Protein AF-A0A847GMV8-F1 (afdb_monomer)

pLDDT: mean 71.74, std 8.7, range [51.78, 85.75]

Solvent-accessible surface area (backbone atoms only — not comparable to full-atom values): 5290 Å² total; per-residue (Å²): 108,70,61,60,54,50,49,56,51,49,51,53,48,40,72,75,71,43,94,64,57,67,70,59,52,52,52,50,48,54,51,51,49,52,50,50,52,50,52,44,62,73,55,25,50,68,29,22,34,41,23,32,67,89,76,70,44,73,72,49,93,61,72,27,80,45,64,67,63,34,51,56,52,34,72,47,61,61,95,81,41,63,40,37,74,43,83,43,78,36,82,114

Structure (mmCIF, N/CA/C/O backbone):
data_AF-A0A847GMV8-F1
#
_entry.id   AF-A0A847GMV8-F1
#
loop_
_atom_site.group_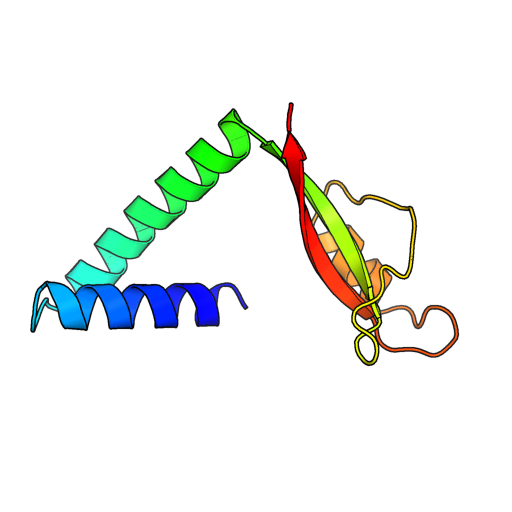PDB
_atom_site.id
_atom_site.type_symbol
_atom_site.label_atom_id
_atom_site.label_alt_id
_atom_site.label_comp_id
_atom_site.label_asym_id
_atom_site.label_entity_id
_atom_site.label_seq_id
_atom_site.pdbx_PDB_ins_code
_atom_site.Cartn_x
_atom_site.Cartn_y
_atom_site.Cartn_z
_atom_site.occupancy
_atom_site.B_iso_or_equiv
_atom_site.auth_seq_id
_atom_site.auth_comp_id
_atom_site.auth_asym_id
_atom_site.auth_atom_id
_atom_site.pdbx_PDB_model_num
ATOM 1 N N . MET A 1 1 ? 6.416 -2.285 5.612 1.00 53.50 1 MET A N 1
ATOM 2 C CA . MET A 1 1 ? 5.299 -3.082 5.024 1.00 53.50 1 MET A CA 1
ATOM 3 C C . MET A 1 1 ? 5.368 -3.064 3.499 1.00 53.50 1 MET A C 1
ATOM 5 O O . MET A 1 1 ? 5.305 -4.126 2.900 1.00 53.50 1 MET A O 1
ATOM 9 N N . ILE A 1 2 ? 5.620 -1.906 2.872 1.00 53.22 2 ILE A N 1
ATOM 10 C CA . ILE A 1 2 ? 6.197 -1.862 1.514 1.00 53.22 2 ILE A CA 1
ATOM 11 C C . ILE A 1 2 ? 7.565 -2.558 1.475 1.00 53.22 2 ILE A C 1
ATOM 13 O O . ILE A 1 2 ? 7.859 -3.248 0.510 1.00 53.22 2 ILE A O 1
ATOM 17 N N . ASP A 1 3 ? 8.340 -2.468 2.558 1.00 51.78 3 ASP A N 1
ATOM 18 C CA . ASP A 1 3 ? 9.654 -3.118 2.656 1.00 51.78 3 ASP A CA 1
ATOM 19 C C . ASP A 1 3 ? 9.567 -4.648 2.540 1.00 51.78 3 ASP A C 1
ATOM 21 O O . ASP A 1 3 ? 10.352 -5.233 1.817 1.00 51.78 3 ASP A O 1
ATOM 25 N N . GLU A 1 4 ? 8.553 -5.298 3.131 1.00 58.19 4 GLU A N 1
ATOM 26 C CA . GLU A 1 4 ? 8.364 -6.757 3.007 1.00 58.19 4 GLU A CA 1
ATOM 27 C C . GLU A 1 4 ? 7.939 -7.176 1.590 1.00 58.19 4 GLU A C 1
ATOM 29 O O . GLU A 1 4 ? 8.323 -8.242 1.110 1.00 58.19 4 GLU A O 1
ATOM 34 N N . PHE A 1 5 ? 7.157 -6.339 0.900 1.00 61.59 5 PHE A N 1
ATOM 35 C CA . PHE A 1 5 ? 6.813 -6.563 -0.505 1.00 61.59 5 PHE A CA 1
ATOM 36 C C . PHE A 1 5 ? 8.037 -6.377 -1.409 1.00 61.59 5 PHE A C 1
ATOM 38 O O . PHE A 1 5 ? 8.263 -7.190 -2.304 1.00 61.59 5 PHE A O 1
ATOM 45 N N . ILE A 1 6 ? 8.848 -5.347 -1.150 1.00 63.81 6 ILE A N 1
ATOM 46 C CA . ILE A 1 6 ? 10.100 -5.085 -1.864 1.00 63.81 6 ILE A CA 1
ATOM 47 C C . ILE A 1 6 ? 11.106 -6.208 -1.611 1.00 63.81 6 ILE A C 1
ATOM 49 O O . ILE A 1 6 ? 11.716 -6.678 -2.568 1.00 63.81 6 ILE A O 1
ATOM 53 N N . ASP A 1 7 ? 11.234 -6.698 -0.381 1.00 68.81 7 ASP A N 1
ATOM 54 C CA . ASP A 1 7 ? 12.114 -7.814 -0.031 1.00 68.81 7 ASP A CA 1
ATOM 55 C C . ASP A 1 7 ? 11.697 -9.093 -0.772 1.00 68.81 7 ASP A C 1
ATOM 57 O O . ASP A 1 7 ? 12.523 -9.732 -1.425 1.00 68.81 7 ASP A O 1
ATOM 61 N N . ALA A 1 8 ? 10.400 -9.418 -0.789 1.00 70.44 8 ALA A N 1
ATOM 62 C CA . ALA A 1 8 ? 9.888 -10.568 -1.534 1.00 70.44 8 ALA A CA 1
ATOM 63 C C . ALA A 1 8 ? 10.104 -10.435 -3.056 1.00 70.44 8 ALA A C 1
ATOM 65 O O . ALA A 1 8 ? 10.418 -11.420 -3.732 1.00 70.44 8 ALA A O 1
ATOM 66 N N . LEU A 1 9 ? 9.964 -9.224 -3.610 1.00 65.69 9 LEU A N 1
ATOM 67 C CA . LEU A 1 9 ? 10.226 -8.961 -5.028 1.00 65.69 9 LEU A CA 1
ATOM 68 C C . LEU A 1 9 ? 11.724 -9.072 -5.352 1.00 65.69 9 LEU A C 1
ATOM 70 O O . LEU A 1 9 ? 12.098 -9.667 -6.362 1.00 65.69 9 LEU A O 1
ATOM 74 N N . THR A 1 10 ? 12.573 -8.544 -4.468 1.00 66.69 10 THR A N 1
ATOM 75 C CA . THR A 1 10 ? 14.040 -8.599 -4.539 1.00 66.69 10 THR A CA 1
ATOM 76 C C . THR A 1 10 ? 14.519 -10.043 -4.568 1.00 66.69 10 THR A C 1
ATOM 78 O O . THR A 1 10 ? 15.308 -10.415 -5.439 1.00 66.69 10 THR A O 1
ATOM 81 N N . ASP A 1 11 ? 14.017 -10.870 -3.653 1.00 72.81 11 ASP A N 1
ATOM 82 C CA . ASP A 1 11 ? 14.374 -12.284 -3.568 1.00 72.81 11 ASP A CA 1
ATOM 83 C C . ASP A 1 11 ? 13.928 -13.048 -4.818 1.00 72.81 11 ASP A C 1
ATOM 85 O O . ASP A 1 11 ? 14.708 -13.817 -5.382 1.00 72.81 11 ASP A O 1
ATOM 89 N N . SER A 1 12 ? 12.729 -12.765 -5.336 1.00 66.19 12 SER A N 1
ATOM 90 C CA . SER A 1 12 ? 12.230 -13.396 -6.563 1.00 66.19 12 SER A CA 1
ATOM 91 C C . SER A 1 12 ? 13.029 -12.987 -7.814 1.00 66.19 12 SER A C 1
ATOM 93 O O . SER A 1 12 ? 13.273 -13.810 -8.702 1.00 66.19 12 SER A O 1
ATOM 95 N N . ILE A 1 13 ? 13.500 -11.736 -7.888 1.00 65.69 13 ILE A N 1
ATOM 96 C CA . ILE A 1 13 ? 14.376 -11.249 -8.968 1.00 65.69 13 ILE A CA 1
ATOM 97 C C . ILE A 1 13 ? 15.762 -11.902 -8.878 1.00 65.69 13 ILE A C 1
ATOM 99 O O . ILE A 1 13 ? 16.274 -12.391 -9.889 1.00 65.69 13 ILE A O 1
ATOM 103 N N . LYS A 1 14 ? 16.351 -11.977 -7.679 1.00 66.06 14 LYS A N 1
ATOM 104 C CA . LYS A 1 14 ? 17.639 -12.653 -7.442 1.00 66.06 14 LYS A CA 1
ATOM 105 C C . LYS A 1 14 ? 17.579 -14.135 -7.803 1.00 66.06 14 LYS A C 1
ATOM 107 O O . LYS A 1 14 ? 18.495 -14.651 -8.443 1.00 66.06 14 LYS A O 1
ATOM 112 N N . GLU A 1 15 ? 16.491 -14.813 -7.449 1.00 69.12 15 GLU A N 1
ATOM 113 C CA . GLU A 1 15 ? 16.288 -16.232 -7.751 1.00 69.12 15 GLU A CA 1
ATOM 114 C C . GLU A 1 15 ? 16.155 -16.486 -9.263 1.00 69.12 15 GLU A C 1
ATOM 116 O O . GLU A 1 15 ? 16.661 -17.482 -9.782 1.00 69.12 15 GLU A O 1
ATOM 121 N N . ARG A 1 16 ? 15.522 -15.559 -9.994 1.00 61.66 16 ARG A N 1
ATOM 122 C CA . ARG A 1 16 ? 15.228 -15.717 -11.425 1.00 61.66 16 ARG A CA 1
ATOM 123 C C . ARG A 1 16 ? 16.355 -15.268 -12.358 1.00 61.66 16 ARG A C 1
ATOM 125 O O . ARG A 1 16 ? 16.480 -15.827 -13.447 1.00 61.66 16 ARG A O 1
ATOM 132 N N . PHE A 1 17 ? 17.157 -14.282 -11.959 1.00 60.34 17 PHE A N 1
ATOM 133 C CA . PHE A 1 17 ? 18.199 -13.682 -12.805 1.00 60.34 17 PHE A CA 1
ATOM 134 C C . PHE A 1 17 ? 19.637 -13.920 -12.302 1.00 60.34 17 PHE A C 1
ATOM 136 O O . PHE A 1 17 ? 20.587 -13.594 -13.014 1.00 60.34 17 PHE A O 1
ATOM 143 N N . GLY A 1 18 ? 19.825 -14.546 -11.134 1.00 65.38 18 GLY A N 1
ATOM 144 C CA . GLY A 1 18 ? 21.144 -14.815 -10.553 1.00 65.38 18 GLY A CA 1
ATOM 145 C C . GLY A 1 18 ? 21.755 -13.593 -9.853 1.00 65.38 18 GLY A C 1
ATOM 146 O O . GLY A 1 18 ? 21.035 -12.719 -9.377 1.00 65.38 18 GLY A O 1
ATOM 147 N N . VAL A 1 19 ? 23.095 -13.535 -9.762 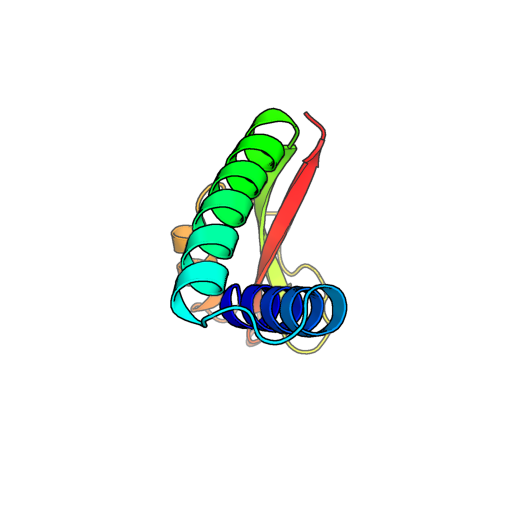1.00 56.88 19 VAL A N 1
ATOM 148 C CA . VAL A 1 19 ? 23.836 -12.450 -9.080 1.00 56.88 19 VAL A CA 1
ATOM 149 C C . VAL A 1 19 ? 23.805 -11.174 -9.928 1.00 56.88 19 VAL A C 1
ATOM 151 O O . VAL A 1 19 ? 24.776 -10.828 -10.599 1.00 56.88 19 VAL A O 1
ATOM 154 N N . LEU A 1 20 ? 22.662 -10.494 -9.935 1.00 58.47 20 LEU A N 1
ATOM 155 C CA . LEU A 1 20 ? 22.585 -9.093 -10.328 1.00 58.47 20 LEU A CA 1
ATOM 156 C C . LEU A 1 20 ? 23.200 -8.239 -9.215 1.00 58.47 20 LEU A C 1
ATOM 158 O O . LEU A 1 20 ? 23.053 -8.544 -8.029 1.00 58.47 20 LEU A O 1
ATOM 162 N N . ASP A 1 21 ? 23.916 -7.190 -9.611 1.00 68.50 21 ASP A N 1
ATOM 163 C CA . ASP A 1 21 ? 24.495 -6.236 -8.671 1.00 68.50 21 ASP A CA 1
ATOM 164 C C . ASP A 1 21 ? 23.366 -5.572 -7.867 1.00 68.50 21 ASP A C 1
ATOM 166 O O . ASP A 1 21 ? 22.336 -5.207 -8.438 1.00 68.50 21 ASP A O 1
ATOM 170 N N . GLN A 1 22 ? 23.529 -5.439 -6.549 1.00 64.19 22 GLN A N 1
ATOM 171 C CA . GLN A 1 22 ? 22.452 -4.990 -5.653 1.00 64.19 22 GLN A CA 1
ATOM 172 C C . GLN A 1 22 ? 21.912 -3.615 -6.079 1.00 64.19 22 GLN A C 1
ATOM 174 O O . GLN A 1 22 ? 20.705 -3.414 -6.087 1.00 64.19 22 GLN A O 1
ATOM 179 N N . ALA A 1 23 ? 22.791 -2.724 -6.549 1.00 68.06 23 ALA A N 1
ATOM 180 C CA . ALA A 1 23 ? 22.410 -1.413 -7.071 1.00 68.06 23 ALA A CA 1
ATOM 181 C C . ALA A 1 23 ? 21.492 -1.495 -8.305 1.00 68.06 23 ALA A C 1
ATOM 183 O O . ALA A 1 23 ? 20.572 -0.700 -8.446 1.00 68.06 23 ALA A O 1
ATOM 184 N N . TYR A 1 24 ? 21.704 -2.483 -9.178 1.00 65.56 24 TYR A N 1
ATOM 185 C CA . TYR A 1 24 ? 20.855 -2.686 -10.351 1.00 65.56 24 TYR A CA 1
ATOM 186 C C . TYR A 1 24 ? 19.482 -3.247 -9.969 1.00 65.56 24 TYR A C 1
ATOM 188 O O . TYR A 1 24 ? 18.481 -2.905 -10.590 1.00 65.56 24 TYR A O 1
ATOM 196 N N . ILE A 1 25 ? 19.423 -4.098 -8.940 1.00 64.44 25 ILE A N 1
ATOM 197 C CA . ILE A 1 25 ? 18.154 -4.596 -8.402 1.00 64.44 25 ILE A CA 1
ATOM 198 C C . ILE A 1 25 ? 17.371 -3.448 -7.757 1.00 64.44 25 ILE A C 1
ATOM 200 O O . ILE A 1 25 ? 16.178 -3.325 -8.013 1.00 64.44 25 ILE A O 1
ATOM 204 N N . ASP A 1 26 ? 18.038 -2.586 -6.992 1.00 66.31 26 ASP A N 1
ATOM 205 C CA . ASP A 1 26 ? 17.408 -1.432 -6.346 1.00 66.31 26 ASP A CA 1
ATOM 206 C C . ASP A 1 26 ? 16.853 -0.434 -7.386 1.00 66.31 26 ASP A C 1
ATOM 208 O O . ASP A 1 26 ? 15.713 0.020 -7.255 1.00 66.31 26 ASP A O 1
ATOM 212 N N . ASP A 1 27 ? 17.599 -0.155 -8.462 1.00 71.62 27 ASP A N 1
ATOM 213 C CA . ASP A 1 27 ? 17.137 0.690 -9.574 1.00 71.62 27 ASP A CA 1
ATOM 214 C C . ASP A 1 27 ? 15.946 0.059 -10.321 1.00 71.62 27 ASP A C 1
ATOM 216 O O . ASP A 1 27 ? 14.957 0.737 -10.611 1.00 71.62 27 ASP A O 1
ATOM 220 N N . LEU A 1 28 ? 15.991 -1.253 -10.583 1.00 65.81 28 LEU A N 1
ATOM 221 C CA . LEU A 1 28 ? 14.894 -1.979 -11.230 1.00 65.81 28 LEU A CA 1
ATOM 222 C C . LEU A 1 28 ? 13.633 -1.987 -10.355 1.00 65.81 28 LEU A C 1
ATOM 224 O O . LEU A 1 28 ? 12.521 -1.842 -10.857 1.00 65.81 28 LEU A O 1
ATOM 228 N N . LEU A 1 29 ? 13.790 -2.140 -9.040 1.00 66.38 29 LEU A N 1
ATOM 229 C CA . LEU A 1 29 ? 12.687 -2.092 -8.083 1.00 66.38 29 LEU A CA 1
ATOM 230 C C . LEU A 1 29 ? 12.076 -0.700 -7.999 1.00 66.38 29 LEU A C 1
ATOM 232 O O . LEU A 1 29 ? 10.859 -0.591 -7.878 1.00 66.38 29 LEU A O 1
ATOM 236 N N . LEU A 1 30 ? 12.885 0.355 -8.097 1.00 70.56 30 LEU A N 1
ATOM 237 C CA . LEU A 1 30 ? 12.404 1.733 -8.179 1.00 70.56 30 LEU A CA 1
ATOM 238 C C . LEU A 1 30 ? 11.568 1.973 -9.441 1.00 70.56 30 LEU A C 1
ATOM 240 O O . LEU A 1 30 ? 10.494 2.571 -9.347 1.00 70.56 30 LEU A O 1
ATOM 244 N N . GLU A 1 31 ? 12.018 1.489 -10.601 1.00 68.38 31 GLU A N 1
ATOM 245 C CA . GLU A 1 31 ? 11.260 1.593 -11.855 1.00 68.38 31 GLU A CA 1
ATOM 246 C C . GLU A 1 31 ? 9.966 0.773 -11.806 1.00 68.38 31 GLU A C 1
ATOM 248 O O . GLU A 1 31 ? 8.888 1.314 -12.045 1.00 68.38 31 GLU A O 1
ATOM 253 N N . VAL A 1 32 ? 10.042 -0.497 -11.395 1.00 68.00 32 VAL A N 1
ATOM 254 C CA . VAL A 1 32 ? 8.871 -1.380 -11.270 1.00 68.00 32 VAL A CA 1
ATOM 255 C C . VAL A 1 32 ? 7.880 -0.848 -10.241 1.00 68.00 32 VAL A C 1
ATOM 257 O O . VAL A 1 32 ? 6.675 -0.932 -10.460 1.00 68.00 32 VAL A O 1
ATOM 260 N N . ARG A 1 33 ? 8.354 -0.274 -9.132 1.00 67.88 33 ARG A N 1
ATOM 261 C CA . ARG A 1 33 ? 7.491 0.356 -8.131 1.00 67.88 33 ARG A CA 1
ATOM 262 C C . ARG A 1 33 ? 6.729 1.525 -8.734 1.00 67.88 33 ARG A C 1
ATOM 264 O O . ARG A 1 33 ? 5.521 1.606 -8.551 1.00 67.88 33 ARG A O 1
ATOM 271 N N . ARG A 1 34 ? 7.420 2.412 -9.448 1.00 67.88 34 ARG A N 1
ATOM 272 C CA . ARG A 1 34 ? 6.795 3.583 -10.064 1.00 67.88 34 ARG A CA 1
ATOM 273 C C . ARG A 1 34 ? 5.786 3.180 -11.138 1.00 67.88 34 ARG A C 1
ATOM 275 O O . ARG A 1 34 ? 4.711 3.768 -11.206 1.00 67.88 34 ARG A O 1
ATOM 282 N N . ASP A 1 35 ? 6.111 2.172 -11.939 1.00 68.62 35 ASP A N 1
ATOM 283 C CA . ASP A 1 35 ? 5.207 1.635 -12.956 1.00 68.62 35 ASP A CA 1
ATOM 284 C C . ASP A 1 35 ? 4.003 0.925 -12.324 1.00 68.62 35 ASP A C 1
ATOM 286 O O . ASP A 1 35 ? 2.880 1.103 -12.788 1.00 68.62 35 ASP A O 1
ATOM 290 N N . ALA A 1 36 ? 4.202 0.185 -11.230 1.00 65.88 36 ALA A N 1
ATOM 291 C CA . ALA A 1 36 ? 3.120 -0.443 -10.478 1.00 65.88 36 ALA A CA 1
ATOM 292 C C . ALA A 1 36 ? 2.215 0.596 -9.804 1.00 65.88 36 ALA A C 1
ATOM 294 O O . ALA A 1 36 ? 0.998 0.456 -9.864 1.00 65.88 36 ALA A O 1
ATOM 295 N N . GLU A 1 37 ? 2.780 1.647 -9.204 1.00 66.25 37 GLU A N 1
ATOM 296 C CA . GLU A 1 37 ? 2.027 2.775 -8.643 1.00 66.25 37 GLU A CA 1
ATOM 297 C C . GLU A 1 37 ? 1.198 3.464 -9.741 1.00 66.25 37 GLU A C 1
ATOM 299 O O . GLU A 1 37 ? -0.010 3.626 -9.580 1.00 66.25 37 GLU A O 1
ATOM 304 N N . LEU A 1 38 ? 1.795 3.761 -10.901 1.00 68.25 38 LEU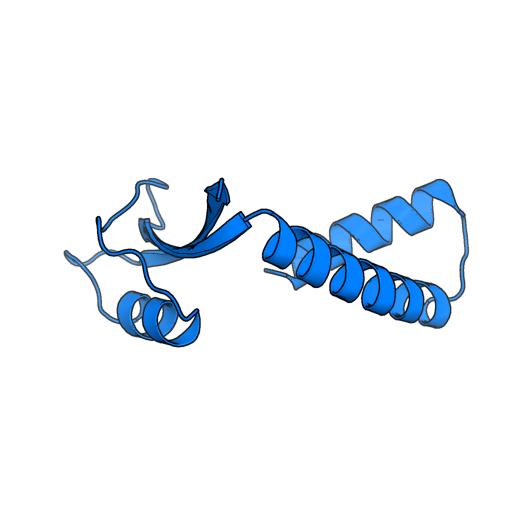 A N 1
ATOM 305 C CA . LEU A 1 38 ? 1.096 4.358 -12.046 1.00 68.25 38 LEU A CA 1
ATOM 306 C C . LEU A 1 38 ? 0.003 3.449 -12.626 1.00 68.25 38 LEU A C 1
ATOM 308 O O . LEU A 1 38 ? -1.087 3.922 -12.955 1.00 68.25 38 LEU A O 1
ATOM 312 N N . GLU A 1 39 ? 0.266 2.149 -12.777 1.00 66.12 39 GLU A N 1
ATOM 313 C CA . GLU A 1 39 ? -0.723 1.204 -13.299 1.00 66.12 39 GLU A CA 1
ATOM 314 C C . GLU A 1 39 ? -1.881 1.024 -12.307 1.00 66.12 39 GLU A C 1
ATOM 316 O O . GLU A 1 39 ? -3.045 1.032 -12.724 1.00 66.12 39 GLU A O 1
ATOM 321 N N . LEU A 1 40 ? -1.583 0.946 -11.006 1.00 66.25 40 LEU A N 1
ATOM 322 C CA . LEU A 1 40 ? -2.581 0.893 -9.940 1.00 66.25 40 LEU A CA 1
ATOM 323 C C . LEU A 1 40 ? -3.443 2.156 -9.918 1.00 66.25 40 LEU A C 1
ATOM 325 O O . LEU A 1 40 ? -4.663 2.031 -9.901 1.00 66.25 40 LEU A O 1
ATOM 329 N N . GLU A 1 41 ? -2.848 3.345 -9.998 1.00 66.62 41 GLU A N 1
ATOM 330 C CA . GLU A 1 41 ? -3.578 4.618 -10.067 1.00 66.62 41 GLU A CA 1
ATOM 331 C C . GLU A 1 41 ? -4.423 4.749 -11.342 1.00 66.62 41 GLU A C 1
ATOM 333 O O . GLU A 1 41 ? -5.496 5.354 -11.320 1.00 66.62 41 GLU A O 1
ATOM 338 N N . SER A 1 42 ? -3.968 4.173 -12.460 1.00 71.81 42 SER A N 1
ATOM 339 C CA . SER A 1 42 ? -4.695 4.232 -13.734 1.00 71.81 42 SER A CA 1
ATOM 340 C C . SER A 1 42 ? -5.940 3.342 -13.778 1.00 71.81 42 SER A C 1
ATOM 342 O O . SER A 1 42 ? -6.853 3.613 -14.558 1.00 71.81 42 SER A O 1
ATOM 344 N N . ARG A 1 43 ? -5.975 2.269 -12.976 1.00 70.75 43 ARG A N 1
ATOM 345 C CA . ARG A 1 43 ? -7.047 1.258 -13.002 1.00 70.75 43 ARG A CA 1
ATOM 346 C C . ARG A 1 43 ? -7.918 1.259 -11.760 1.00 70.75 43 ARG A C 1
ATOM 348 O O . ARG A 1 43 ? -9.106 0.949 -11.851 1.00 70.75 43 ARG A O 1
ATOM 355 N N . PHE A 1 44 ? -7.344 1.607 -10.618 1.00 70.69 44 PHE A N 1
ATOM 356 C CA . PHE A 1 44 ? -7.989 1.465 -9.330 1.00 70.69 44 PHE A CA 1
ATOM 357 C C . PHE A 1 44 ? -8.012 2.786 -8.580 1.00 70.69 44 PHE A C 1
ATOM 359 O O . PHE A 1 44 ? -7.040 3.534 -8.507 1.00 70.69 44 PHE A O 1
ATOM 366 N N . THR A 1 45 ? -9.141 3.043 -7.934 1.00 78.62 45 THR A N 1
ATOM 367 C CA . THR A 1 45 ? -9.207 4.062 -6.898 1.00 78.62 45 THR A CA 1
ATOM 368 C C . THR A 1 45 ? -8.634 3.476 -5.611 1.00 78.62 45 THR A C 1
ATOM 370 O O . THR A 1 45 ? -9.223 2.574 -5.012 1.00 78.62 45 THR A O 1
ATOM 373 N N . VAL A 1 46 ? -7.497 4.008 -5.162 1.00 78.38 46 VAL A N 1
ATOM 374 C CA . VAL A 1 46 ? -6.870 3.611 -3.896 1.00 78.38 46 VAL A CA 1
ATOM 375 C C . VAL A 1 46 ? -7.618 4.243 -2.716 1.00 78.38 46 VAL A C 1
ATOM 377 O O . VAL A 1 46 ? -7.893 5.450 -2.698 1.00 78.38 46 VAL A O 1
ATOM 380 N N . ARG A 1 47 ? -7.979 3.428 -1.721 1.00 83.25 47 ARG A N 1
ATOM 381 C CA . ARG A 1 47 ? -8.541 3.865 -0.434 1.00 83.25 47 ARG A CA 1
ATOM 382 C C . ARG A 1 47 ? -7.846 3.156 0.716 1.00 83.25 47 ARG A C 1
ATOM 384 O O . ARG A 1 47 ? -7.426 2.018 0.577 1.00 83.25 47 ARG A O 1
ATOM 391 N N . TYR A 1 48 ? -7.782 3.805 1.866 1.00 83.31 48 TYR A N 1
ATOM 392 C CA . TYR A 1 48 ? -7.205 3.245 3.081 1.00 83.31 48 TYR A CA 1
ATOM 393 C C . TYR A 1 48 ? -8.316 2.915 4.074 1.00 83.31 48 TYR A C 1
ATOM 395 O O . TYR A 1 48 ? -9.309 3.637 4.180 1.00 83.31 48 TYR A O 1
ATOM 403 N N . VAL A 1 49 ? -8.172 1.802 4.784 1.00 85.19 49 VAL A N 1
ATOM 404 C CA . VAL A 1 49 ? -9.158 1.286 5.739 1.00 85.19 49 VAL A CA 1
ATOM 405 C C . VAL A 1 49 ? -8.486 0.832 7.020 1.00 85.19 49 VAL A C 1
ATOM 407 O O . VAL A 1 49 ? -7.314 0.460 7.026 1.00 85.19 49 VAL A O 1
ATOM 410 N N . LEU A 1 50 ? -9.252 0.845 8.108 1.00 85.75 50 LEU A N 1
ATOM 411 C CA . LEU A 1 50 ? -8.811 0.314 9.390 1.00 85.75 50 LEU A CA 1
ATOM 412 C C . LEU A 1 50 ? -9.217 -1.148 9.519 1.00 85.75 50 LEU A C 1
ATOM 414 O O . LEU A 1 50 ? -10.380 -1.504 9.311 1.00 85.75 50 LEU A O 1
ATOM 418 N N . VAL A 1 51 ? -8.250 -1.972 9.896 1.00 84.12 51 VAL A N 1
ATOM 419 C CA . VAL A 1 51 ? -8.412 -3.400 10.136 1.00 84.12 51 VAL A CA 1
ATOM 420 C C . VAL A 1 51 ? -8.032 -3.694 11.582 1.00 84.12 51 VAL A C 1
ATOM 422 O O . VAL A 1 51 ? -6.966 -3.288 12.041 1.00 84.12 51 VAL A O 1
ATOM 425 N N . ASP A 1 52 ? -8.889 -4.404 12.304 1.00 81.81 52 ASP A N 1
ATOM 426 C CA . ASP A 1 52 ? -8.603 -4.926 13.639 1.00 81.81 52 ASP A CA 1
ATOM 427 C C . ASP A 1 52 ? -7.345 -5.813 13.577 1.00 81.81 52 ASP A C 1
ATOM 429 O O . ASP A 1 52 ? -7.264 -6.751 12.775 1.00 81.81 52 ASP A O 1
ATOM 433 N N . ALA A 1 53 ? -6.342 -5.498 14.401 1.00 75.25 53 ALA A N 1
ATOM 434 C CA . ALA A 1 53 ? -5.041 -6.164 14.362 1.00 75.25 53 ALA A CA 1
ATOM 435 C C . ALA A 1 53 ? -5.085 -7.642 14.789 1.00 75.25 53 ALA A C 1
ATOM 437 O O . ALA A 1 53 ? -4.187 -8.396 14.411 1.00 75.25 53 ALA A O 1
ATOM 438 N N . ASP A 1 54 ? -6.098 -8.044 15.559 1.00 76.38 54 ASP A N 1
ATOM 439 C CA . ASP A 1 54 ? -6.224 -9.382 16.140 1.00 76.38 54 ASP A CA 1
ATOM 440 C C . ASP A 1 54 ? -7.100 -10.298 15.277 1.00 76.38 54 ASP A C 1
ATOM 442 O O . ASP A 1 54 ? -6.859 -11.500 15.176 1.00 76.38 54 ASP A O 1
ATOM 446 N N . THR A 1 55 ? -8.134 -9.738 14.651 1.00 78.62 55 THR A N 1
ATOM 447 C CA . THR A 1 55 ? -9.153 -10.500 13.915 1.00 78.62 55 THR A CA 1
ATOM 448 C C . THR A 1 55 ? -9.076 -10.325 12.404 1.00 78.62 55 THR A C 1
ATOM 450 O O . THR A 1 55 ? -9.706 -11.093 11.676 1.00 78.62 55 THR A O 1
ATOM 453 N N . GLY A 1 56 ? -8.336 -9.326 11.913 1.00 74.06 56 GLY A N 1
ATOM 454 C CA . GLY A 1 56 ? -8.261 -9.012 10.487 1.00 74.06 56 GLY A CA 1
ATOM 455 C C . GLY A 1 56 ? -9.569 -8.457 9.911 1.00 74.06 56 GLY A C 1
ATOM 456 O O . GLY A 1 56 ? -9.721 -8.383 8.692 1.00 74.06 56 GLY A O 1
ATOM 457 N N . GLN A 1 57 ? -10.536 -8.097 10.760 1.00 78.94 57 GLN A N 1
ATOM 458 C CA . GLN A 1 57 ? -11.822 -7.558 10.326 1.00 78.94 57 GLN A CA 1
ATOM 459 C C . GLN A 1 57 ? -11.741 -6.053 10.085 1.00 78.94 57 GLN A C 1
ATOM 461 O O . GLN A 1 57 ? -11.050 -5.336 10.800 1.00 78.94 57 GLN A O 1
ATOM 466 N N . LEU A 1 58 ? -12.489 -5.561 9.098 1.00 79.94 58 LEU A N 1
ATOM 467 C CA . LEU A 1 58 ? -12.620 -4.127 8.849 1.00 79.94 58 LEU A CA 1
ATOM 468 C C . LEU A 1 58 ? -13.373 -3.461 10.012 1.00 79.94 58 LEU A C 1
ATOM 470 O O . LEU A 1 58 ? -14.544 -3.757 10.246 1.00 79.94 58 LEU A O 1
ATOM 474 N N . GLU A 1 59 ? -12.699 -2.559 10.726 1.00 70.69 59 GLU A N 1
ATOM 475 C CA . GLU A 1 59 ? -13.211 -1.888 11.935 1.00 70.69 59 GLU A CA 1
ATOM 476 C C . GLU A 1 59 ? -14.184 -0.747 11.606 1.00 70.69 59 GLU A C 1
ATOM 478 O O . GLU A 1 59 ? -15.057 -0.406 12.402 1.00 70.69 59 GLU A O 1
ATOM 483 N N . SER A 1 60 ? -14.076 -0.159 10.412 1.00 63.81 60 SER A N 1
ATOM 484 C CA . SER A 1 60 ? -14.844 1.023 10.034 1.00 63.81 60 SER A CA 1
ATOM 485 C C . SER A 1 60 ? -15.252 0.999 8.563 1.00 63.81 60 SER A C 1
ATOM 487 O O . SER A 1 60 ? -14.473 0.635 7.687 1.00 63.81 60 SER A O 1
ATOM 489 N N . ARG A 1 61 ? -16.484 1.447 8.282 1.00 67.44 61 ARG A N 1
ATOM 490 C CA . ARG A 1 61 ? -16.973 1.732 6.918 1.00 67.44 61 ARG A CA 1
ATOM 491 C C . ARG A 1 61 ? -16.402 3.032 6.338 1.00 67.44 61 ARG A C 1
ATOM 493 O O . ARG A 1 61 ? -16.778 3.421 5.235 1.00 67.44 61 ARG A O 1
ATOM 500 N N . THR A 1 62 ? -15.540 3.721 7.076 1.00 73.56 62 THR A N 1
ATOM 501 C CA . THR A 1 62 ? -14.868 4.926 6.602 1.00 73.56 62 THR A CA 1
ATOM 502 C C . THR A 1 62 ? -13.699 4.532 5.711 1.00 73.56 62 THR A C 1
ATOM 504 O O . THR A 1 62 ? -12.731 3.927 6.165 1.00 73.56 62 THR A O 1
ATOM 507 N N . LEU A 1 63 ? -13.810 4.891 4.434 1.00 82.69 63 LEU A N 1
ATOM 508 C CA . LEU A 1 63 ? -12.729 4.809 3.463 1.00 82.69 63 LEU A CA 1
ATOM 509 C C . LEU A 1 63 ? -11.953 6.127 3.504 1.00 82.69 63 LEU A C 1
ATOM 511 O O . LEU A 1 63 ? -12.515 7.183 3.210 1.00 82.69 63 LEU A O 1
ATOM 515 N N . PHE A 1 64 ? -10.677 6.069 3.858 1.00 85.62 64 PHE A N 1
ATOM 516 C CA . PHE A 1 64 ? -9.787 7.22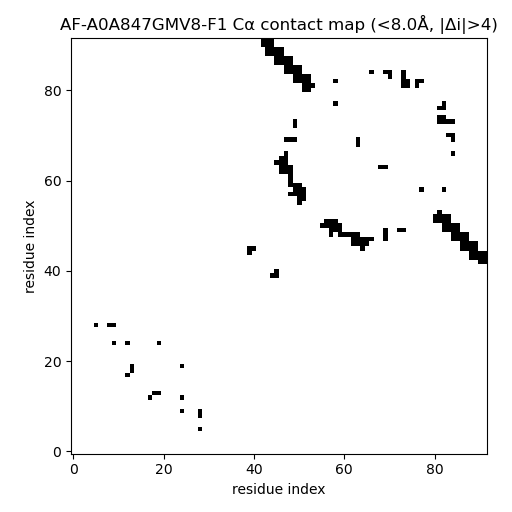1 3.826 1.00 85.62 64 PHE A CA 1
ATOM 517 C C . PHE A 1 64 ? -9.182 7.369 2.430 1.00 85.62 64 PHE A C 1
ATOM 519 O O . PHE A 1 64 ? -8.855 6.386 1.766 1.00 85.62 64 PHE A O 1
ATOM 526 N N . THR A 1 65 ? -9.040 8.607 1.972 1.00 83.06 65 THR A N 1
ATOM 527 C CA . THR A 1 65 ? -8.389 8.912 0.689 1.00 83.06 65 THR A CA 1
ATOM 528 C C . THR A 1 65 ? -6.870 9.004 0.841 1.00 83.06 65 THR A C 1
ATOM 530 O O . THR A 1 65 ? -6.145 8.698 -0.096 1.00 83.06 65 THR A O 1
ATOM 533 N N . GLU A 1 66 ? -6.395 9.393 2.024 1.00 82.06 66 GLU A N 1
ATOM 534 C CA . GLU A 1 66 ? -4.981 9.616 2.330 1.00 82.06 66 GLU A CA 1
ATOM 535 C C . GLU A 1 66 ? -4.506 8.633 3.404 1.00 82.06 66 GLU A C 1
ATOM 537 O O . GLU A 1 66 ? -5.205 8.406 4.397 1.00 82.06 66 GLU A O 1
ATOM 542 N N . GLU A 1 67 ? -3.305 8.078 3.222 1.00 81.25 67 GLU A N 1
ATOM 543 C CA . GLU A 1 67 ? -2.693 7.121 4.152 1.00 81.25 67 GLU A CA 1
ATOM 544 C C . GLU A 1 67 ? -2.506 7.738 5.540 1.00 81.25 67 GLU A C 1
ATOM 546 O O . GLU A 1 67 ? -2.912 7.160 6.544 1.00 81.25 67 GLU A O 1
ATOM 551 N N . GLN A 1 68 ? -1.983 8.965 5.591 1.00 82.06 68 GLN A N 1
ATOM 552 C CA . GLN A 1 68 ? -1.679 9.662 6.839 1.00 82.06 68 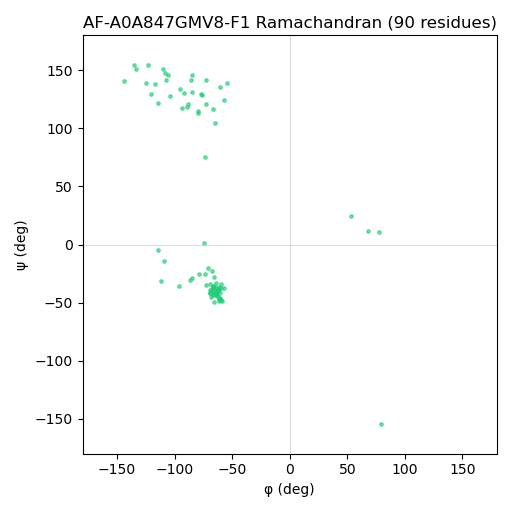GLN A CA 1
ATOM 553 C C . GLN A 1 68 ? -2.925 9.864 7.716 1.00 82.06 68 GLN A C 1
ATOM 555 O O . GLN A 1 68 ? -2.866 9.701 8.933 1.00 82.06 68 GLN A O 1
ATOM 560 N N . ALA A 1 69 ? -4.080 10.139 7.104 1.00 83.50 69 ALA A N 1
ATOM 561 C CA . ALA A 1 69 ? -5.346 10.249 7.823 1.00 83.50 69 ALA A CA 1
ATOM 562 C C . ALA A 1 69 ? -5.793 8.900 8.416 1.00 83.50 69 ALA A C 1
ATOM 564 O O . ALA A 1 69 ? -6.318 8.855 9.532 1.00 83.50 69 ALA A O 1
ATOM 565 N N . ALA A 1 70 ? -5.559 7.794 7.701 1.00 84.56 70 ALA A N 1
ATOM 566 C CA . ALA A 1 70 ? -5.829 6.453 8.210 1.00 84.56 70 ALA A CA 1
ATOM 567 C C . ALA A 1 70 ? -4.861 6.071 9.341 1.00 84.56 70 ALA A C 1
ATOM 569 O O . ALA A 1 70 ? -5.289 5.497 10.339 1.00 84.56 70 ALA A O 1
ATOM 570 N N . GLU A 1 71 ? -3.580 6.431 9.242 1.00 84.94 71 GLU A N 1
ATOM 571 C CA . GLU A 1 71 ? -2.600 6.202 10.308 1.00 84.94 71 GLU A CA 1
ATOM 572 C C . GLU A 1 71 ? -2.927 6.985 11.581 1.00 84.94 71 GLU A C 1
ATOM 574 O O . GLU A 1 71 ? -2.805 6.461 12.689 1.00 84.94 71 GLU A O 1
ATOM 579 N N . GLU A 1 72 ? -3.347 8.243 11.452 1.00 85.00 72 GLU A N 1
ATOM 580 C CA . GLU A 1 72 ? -3.792 9.042 12.594 1.00 85.00 72 GLU A CA 1
ATOM 581 C C . GLU A 1 72 ? -5.038 8.451 13.251 1.00 85.00 72 GLU A C 1
ATOM 583 O O . GLU A 1 72 ? -5.112 8.389 14.481 1.00 85.00 72 GLU A O 1
ATOM 588 N N . ALA A 1 73 ? -5.980 7.949 12.451 1.00 83.81 73 ALA A N 1
ATOM 589 C CA . ALA A 1 73 ? -7.154 7.256 12.961 1.00 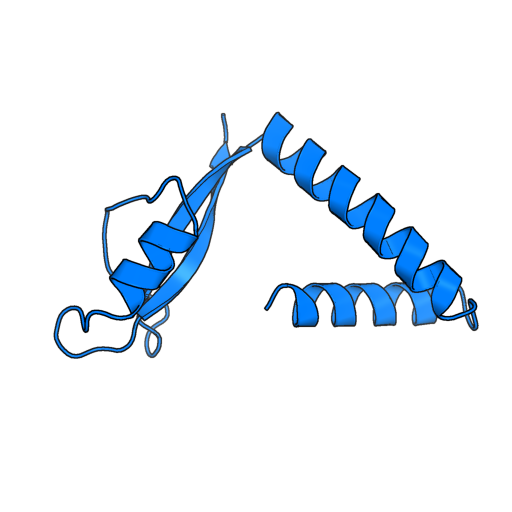83.81 73 ALA A CA 1
ATOM 590 C C . ALA A 1 73 ? -6.787 5.925 13.644 1.00 83.81 73 ALA A C 1
ATOM 592 O O . ALA A 1 73 ? -7.342 5.612 14.693 1.00 83.81 73 ALA A O 1
ATOM 593 N N . ALA A 1 74 ? -5.810 5.181 13.116 1.00 81.69 74 ALA A N 1
ATOM 594 C CA . ALA A 1 74 ? -5.332 3.926 13.701 1.00 81.69 74 ALA A CA 1
ATOM 595 C C . ALA A 1 74 ? -4.651 4.114 15.069 1.00 81.69 74 ALA A C 1
ATOM 597 O O . ALA A 1 74 ? -4.677 3.210 15.904 1.00 81.69 74 ALA A O 1
ATOM 598 N N . LYS A 1 75 ? -4.057 5.291 15.321 1.00 81.31 75 LYS A N 1
ATOM 599 C CA . LYS A 1 75 ? -3.448 5.645 16.618 1.00 81.31 75 LYS A CA 1
ATOM 600 C C . LYS A 1 75 ? -4.487 5.871 17.716 1.00 81.31 75 LYS A C 1
ATO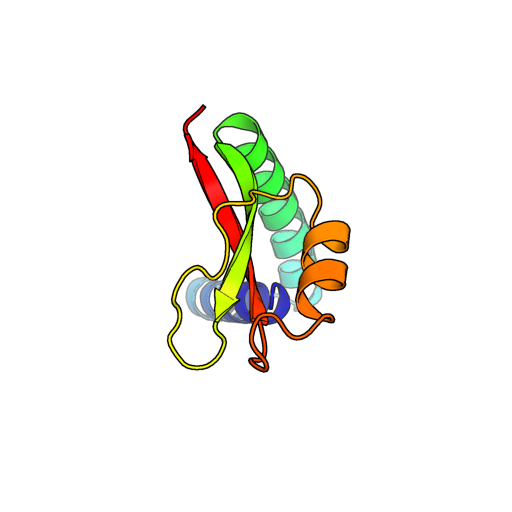M 602 O O . LYS A 1 75 ? -4.140 5.819 18.897 1.00 81.31 75 LYS A O 1
ATOM 607 N N . GLN A 1 76 ? -5.739 6.143 17.354 1.00 74.69 76 GLN A N 1
ATOM 608 C CA . GLN A 1 76 ? -6.826 6.264 18.314 1.00 74.69 76 GLN A CA 1
ATOM 609 C C . GLN A 1 76 ? -7.443 4.878 18.530 1.00 74.69 76 GLN A C 1
ATOM 611 O O . GLN A 1 76 ? -7.907 4.268 17.569 1.00 74.69 76 GLN A O 1
ATOM 616 N N . PRO A 1 77 ? -7.462 4.348 19.765 1.00 62.22 77 PRO A N 1
ATOM 617 C CA . PRO A 1 77 ? -8.053 3.044 20.019 1.00 62.22 77 PRO A CA 1
ATOM 618 C C . PRO A 1 77 ? -9.561 3.095 19.745 1.00 62.22 77 PRO A C 1
ATOM 620 O O . PRO A 1 77 ? -10.338 3.610 20.550 1.00 62.22 77 PRO A O 1
ATOM 623 N N . SER A 1 78 ? -9.981 2.535 18.614 1.00 62.53 78 SER A N 1
ATOM 624 C CA . SER A 1 78 ? -11.382 2.237 18.332 1.00 62.53 78 SER A CA 1
ATOM 625 C C . SER A 1 78 ? -11.790 1.045 19.199 1.00 62.53 78 SER A C 1
ATOM 627 O O . SER A 1 78 ? -11.136 0.005 19.193 1.00 62.53 78 SER A O 1
ATOM 629 N N . ASN A 1 79 ? -12.807 1.216 20.051 1.00 62.44 79 ASN A N 1
ATOM 630 C CA . ASN A 1 79 ? -13.307 0.176 20.967 1.00 62.44 79 ASN A CA 1
ATOM 631 C C . ASN A 1 79 ? -12.243 -0.490 21.873 1.00 62.44 79 ASN A C 1
ATOM 633 O O . ASN A 1 79 ? -12.433 -1.616 22.332 1.00 62.44 79 ASN A O 1
ATOM 637 N N . GLY A 1 80 ? -11.130 0.199 22.155 1.00 60.91 80 GLY A N 1
ATOM 638 C CA . GLY A 1 80 ? -10.037 -0.337 22.975 1.00 60.91 80 GLY A CA 1
ATOM 639 C C . GLY A 1 80 ? -9.119 -1.334 22.259 1.00 60.91 80 GLY A C 1
ATOM 640 O O . GLY A 1 80 ? -8.306 -1.972 22.927 1.00 60.91 80 GLY A O 1
ATOM 641 N N . LYS A 1 81 ? -9.225 -1.469 20.932 1.00 66.50 81 LYS A N 1
ATOM 642 C CA . LYS A 1 81 ? -8.412 -2.388 20.130 1.00 66.50 81 LYS A CA 1
ATOM 643 C C . LYS A 1 81 ? -7.409 -1.660 19.244 1.00 66.50 81 LYS A C 1
ATOM 645 O O . LYS A 1 81 ? -7.628 -0.527 18.819 1.00 66.50 81 LYS A O 1
ATOM 650 N N . SER A 1 82 ? -6.293 -2.336 18.976 1.00 75.06 82 SER A N 1
ATOM 651 C CA . SER A 1 82 ? -5.264 -1.852 18.057 1.00 75.06 82 SER A CA 1
ATOM 652 C C . SER A 1 82 ? -5.728 -2.048 16.615 1.00 75.06 82 SER A C 1
ATOM 654 O O . SER A 1 82 ? -6.135 -3.148 16.236 1.00 75.06 82 SER A O 1
ATOM 656 N N . CYS A 1 83 ? -5.666 -0.989 15.812 1.00 79.94 83 CYS A N 1
ATOM 657 C CA . CYS A 1 83 ? -6.002 -1.032 14.393 1.00 79.94 83 CYS A CA 1
ATOM 658 C C . CYS A 1 83 ? -4.728 -0.976 13.543 1.00 79.94 83 CYS A C 1
ATOM 660 O O . CYS A 1 83 ? -3.762 -0.293 13.883 1.00 79.94 83 CYS A O 1
ATOM 662 N N . ARG A 1 84 ? -4.742 -1.673 12.408 1.00 82.69 84 ARG A N 1
ATOM 663 C CA . ARG A 1 84 ? -3.751 -1.564 11.333 1.00 82.69 84 ARG A CA 1
ATOM 664 C C . ARG A 1 84 ? -4.382 -0.867 10.136 1.00 82.69 84 ARG A C 1
ATOM 666 O O . ARG A 1 84 ? -5.574 -1.025 9.883 1.00 82.69 84 ARG A O 1
ATOM 673 N N . VAL A 1 85 ? -3.575 -0.120 9.395 1.00 81.19 85 VAL A N 1
ATOM 674 C CA . VAL A 1 85 ? -3.993 0.473 8.124 1.00 81.19 85 VAL A CA 1
ATOM 675 C C . VAL A 1 85 ? -3.795 -0.561 7.024 1.00 81.19 85 VAL A C 1
ATOM 677 O O . VAL A 1 85 ? -2.733 -1.175 6.932 1.00 81.19 85 VAL A O 1
ATOM 680 N N . ALA A 1 86 ? -4.818 -0.760 6.202 1.00 80.00 86 ALA A N 1
ATOM 681 C CA . ALA A 1 86 ? -4.730 -1.549 4.983 1.00 80.00 86 ALA A CA 1
ATOM 682 C C . ALA A 1 86 ? -5.155 -0.713 3.778 1.00 80.00 86 ALA A C 1
ATOM 684 O O . ALA A 1 86 ? -5.941 0.230 3.895 1.00 80.00 86 ALA A O 1
ATOM 685 N N . MET A 1 87 ? -4.646 -1.097 2.613 1.00 81.31 87 MET A N 1
ATOM 686 C CA . MET A 1 87 ? -5.007 -0.506 1.334 1.00 81.31 87 MET A CA 1
ATOM 687 C C . MET A 1 87 ? -6.105 -1.339 0.667 1.00 81.31 87 MET A C 1
ATOM 689 O O . MET A 1 87 ? -6.028 -2.565 0.601 1.00 81.31 87 MET A O 1
ATOM 693 N N . LEU A 1 88 ? -7.123 -0.656 0.161 1.00 78.56 88 LEU A N 1
ATOM 694 C CA . LEU A 1 88 ? -8.234 -1.204 -0.594 1.00 78.56 88 LEU A CA 1
ATOM 695 C C . LEU A 1 88 ? -8.162 -0.652 -2.022 1.00 78.56 88 LEU A C 1
ATOM 697 O O . LEU A 1 88 ? -8.197 0.563 -2.230 1.00 78.56 88 LEU A O 1
ATOM 701 N N . LEU A 1 89 ? -8.068 -1.552 -2.997 1.00 78.56 89 LEU A N 1
ATOM 702 C CA . LEU A 1 89 ? -8.122 -1.218 -4.416 1.00 78.56 89 LEU A CA 1
ATOM 703 C C . LEU A 1 89 ? -9.569 -1.359 -4.885 1.00 78.56 89 LEU A C 1
ATOM 705 O O . LEU A 1 89 ? 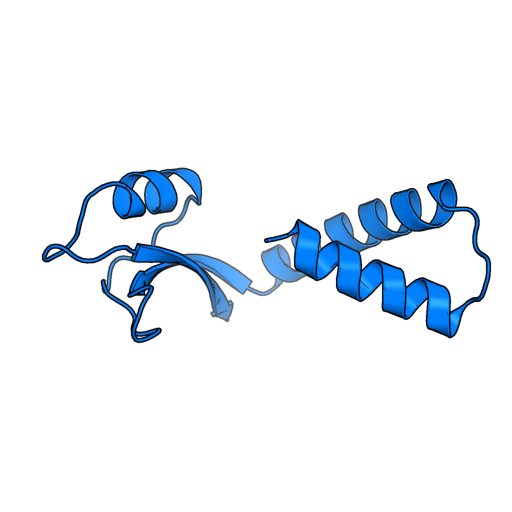-10.150 -2.441 -4.792 1.00 78.56 89 LEU A O 1
ATOM 709 N N . LEU A 1 90 ? -10.162 -0.260 -5.337 1.00 75.62 90 LEU A N 1
ATOM 710 C CA . LEU A 1 90 ? -11.515 -0.242 -5.885 1.00 75.62 90 LEU A CA 1
ATOM 711 C C . LEU A 1 90 ? -11.433 -0.144 -7.402 1.00 75.62 90 LEU A C 1
ATOM 713 O O . LEU A 1 90 ? -10.777 0.767 -7.904 1.00 75.62 90 LEU A O 1
ATOM 717 N N . ASP A 1 91 ? -12.106 -1.046 -8.117 1.00 77.31 91 ASP A N 1
ATOM 718 C CA . ASP A 1 91 ? -12.313 -0.881 -9.560 1.00 77.31 91 ASP A CA 1
ATOM 719 C C . ASP A 1 91 ? -12.970 0.480 -9.835 1.00 77.31 91 ASP A C 1
ATOM 721 O O . ASP A 1 91 ? -13.838 0.928 -9.073 1.00 77.31 91 ASP A O 1
ATOM 725 N N . THR A 1 92 ? -12.502 1.142 -10.893 1.00 58.69 92 THR A N 1
ATOM 726 C CA . THR A 1 92 ? -13.047 2.423 -11.364 1.00 58.69 92 THR A CA 1
ATOM 727 C C . THR A 1 92 ? -14.363 2.267 -12.117 1.00 58.69 92 THR A C 1
ATOM 729 O O . THR A 1 92 ? -14.573 1.230 -12.786 1.00 58.69 92 THR A O 1
#

Nearest PDB structures (foldseek):
  6p8o-assembly1_A  TM=3.644E-01  e=1.339E-01  Pseudomonas aeruginosa
  5kho-assembly1_A  TM=3.623E-01  e=1.517E+00  Homo sapiens
  5kho-assembly1_B  TM=3.800E-01  e=3.954E+00  Homo sapiens
  4kef-assembly1_A  TM=2.063E-01  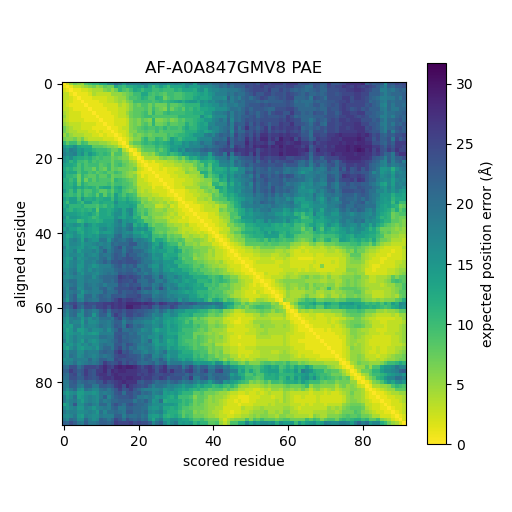e=4.493E+00  Saccharomyces cerevisiae S288C

Mean predicted aligned error: 12.51 Å

Radius of gyration: 16.58 Å; Cα contacts (8 Å, |Δi|>4): 104; chains: 1; bounding box: 42×26×37 Å

Foldseek 3Di:
DVVVVLVVVLVVCCVVPPDDPVVVSVVVSVVVVVVVVVVLVVFWQKWKFKAFPPPRHTLDPDTHNDPVVNVVVQVDDDVNTHIDIDIDTHGD

Sequence (92 aa):
MIDEFIDALTDSIKERFGVLDQAYIDDLLLEVRRDAELELESRFTVRYVLVDADTGQLESRTLFTEEQAAEEAAKQPSNGKSCRVAMLLLDT

Secondary structure (DSSP, 8-state):
-HHHHHHHHHHHHHHHH-S--HHHHHHHHHHHHHHHHHHHHHHEEEEEEEEETTT--B--S--BSSHHHHHHHHTS-BTTB-EEEEEEEEE-